Protein AF-A0A2N2WUT4-F1 (afdb_monomer_lite)

Radius of gyration: 19.64 Å; chains: 1; bounding box: 52×29×40 Å

Sequence (76 aa):
MPLNTQQYRALRRKHKHQILLNDYEIDAFNRYCKKYKIHNKSQVIREALFTKVLQSFDNDYPTLFDPRELALLEKK

pLDDT: mean 86.13, std 9.79, range [51.94, 97.62]

Foldseek 3Di:
DDDDPVVVVVVDDDDDDDDDDDPVRVVVLVVVCVVVVPPDSVVVVVCVVVVVVVVVVVVVPDDPDDPVRVVVVVVD

Structure (mmCIF, N/CA/C/O backbone):
data_AF-A0A2N2WUT4-F1
#
_entry.id   AF-A0A2N2WUT4-F1
#
loop_
_atom_site.group_PDB
_atom_site.id
_atom_site.type_symbol
_atom_site.label_atom_id
_atom_site.label_alt_id
_atom_site.label_comp_id
_atom_site.label_asym_id
_atom_site.label_entity_id
_atom_site.label_seq_id
_atom_site.pdbx_P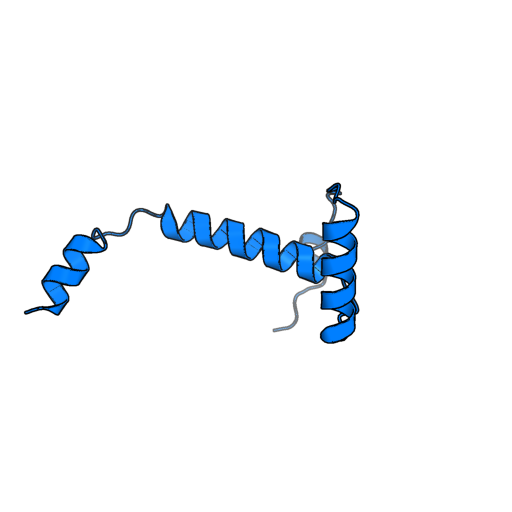DB_ins_code
_atom_site.Cartn_x
_atom_site.Cartn_y
_atom_site.Cartn_z
_atom_site.occupancy
_atom_site.B_iso_or_equiv
_atom_site.auth_seq_id
_atom_site.auth_comp_id
_atom_site.auth_asym_id
_atom_site.auth_atom_id
_atom_site.pdbx_PDB_model_num
ATOM 1 N N . MET A 1 1 ? 5.418 16.284 22.115 1.00 59.94 1 MET A N 1
ATOM 2 C CA . MET A 1 1 ? 6.655 15.928 22.844 1.00 59.94 1 MET A CA 1
ATOM 3 C C . MET A 1 1 ? 7.689 15.461 21.826 1.00 59.94 1 MET A C 1
ATOM 5 O O . MET A 1 1 ? 7.422 14.457 21.173 1.00 59.94 1 MET A O 1
ATOM 9 N N . PRO A 1 2 ? 8.803 16.178 21.596 1.00 67.81 2 PRO A N 1
ATOM 10 C CA . PRO A 1 2 ? 9.873 15.664 20.744 1.00 67.81 2 PRO A CA 1
ATOM 11 C C . PRO A 1 2 ? 10.570 14.487 21.442 1.00 67.81 2 PRO A C 1
ATOM 13 O O . PRO A 1 2 ? 10.861 14.551 22.634 1.00 67.81 2 PRO A O 1
ATOM 16 N N . LEU A 1 3 ? 10.804 13.400 20.707 1.00 75.44 3 LEU A N 1
ATOM 17 C CA . LEU A 1 3 ? 11.520 12.226 21.213 1.00 75.44 3 LEU A CA 1
ATOM 18 C C . LEU A 1 3 ? 12.986 12.583 21.530 1.00 75.44 3 LEU A C 1
ATOM 20 O O . LEU A 1 3 ? 13.603 13.389 20.834 1.00 75.44 3 LEU A O 1
ATOM 24 N N . ASN A 1 4 ? 13.562 11.962 22.559 1.00 83.81 4 ASN A N 1
ATOM 25 C CA . ASN A 1 4 ? 14.990 12.071 22.875 1.00 83.81 4 ASN A CA 1
ATOM 26 C C . ASN A 1 4 ? 15.825 11.335 21.800 1.00 83.81 4 ASN A C 1
ATOM 28 O O . ASN A 1 4 ? 15.416 10.295 21.280 1.00 83.81 4 ASN A O 1
ATOM 32 N N . THR A 1 5 ? 17.028 11.829 21.494 1.00 78.31 5 THR A N 1
ATOM 33 C CA . THR A 1 5 ? 18.058 11.199 20.646 1.00 78.31 5 THR A CA 1
ATOM 34 C C . THR A 1 5 ? 18.217 9.688 20.874 1.00 78.31 5 THR A C 1
ATOM 36 O O . THR A 1 5 ? 18.402 8.932 19.918 1.00 78.31 5 THR A O 1
ATOM 39 N N . GLN A 1 6 ? 18.110 9.213 22.118 1.00 77.12 6 GLN A N 1
ATOM 40 C CA . GLN A 1 6 ? 18.200 7.784 22.441 1.00 77.12 6 GLN A CA 1
ATOM 41 C C . GLN A 1 6 ? 16.988 6.977 21.937 1.00 77.12 6 GLN A C 1
ATOM 43 O O . GLN A 1 6 ? 17.156 5.861 21.444 1.00 77.12 6 GLN A O 1
ATOM 48 N N . GLN A 1 7 ? 15.786 7.557 21.962 1.00 78.25 7 GLN A N 1
ATOM 49 C CA . GLN A 1 7 ? 14.562 6.932 21.447 1.00 78.25 7 GLN A CA 1
ATOM 50 C C . GLN A 1 7 ? 14.578 6.845 19.910 1.00 78.25 7 GLN A C 1
ATOM 52 O O . GLN A 1 7 ? 14.194 5.822 19.343 1.00 78.25 7 GLN A O 1
ATOM 57 N N . TYR A 1 8 ? 15.130 7.848 19.217 1.00 81.06 8 TYR A N 1
ATOM 58 C CA . TYR A 1 8 ? 15.327 7.785 17.759 1.00 81.06 8 TYR A CA 1
ATOM 59 C C . TYR A 1 8 ? 16.256 6.646 17.327 1.00 81.06 8 TYR A C 1
ATOM 61 O O . TYR A 1 8 ? 16.046 6.033 16.278 1.00 81.06 8 TYR A O 1
ATOM 69 N N . ARG A 1 9 ? 17.271 6.321 18.138 1.00 81.69 9 ARG A N 1
ATOM 70 C CA . ARG A 1 9 ? 18.172 5.190 17.860 1.00 81.69 9 ARG A CA 1
ATOM 71 C C . ARG A 1 9 ? 17.449 3.845 17.936 1.00 81.69 9 ARG A C 1
ATOM 73 O O . ARG A 1 9 ? 17.788 2.950 17.161 1.00 81.69 9 ARG A O 1
ATOM 80 N N . ALA A 1 10 ? 16.462 3.711 18.823 1.00 84.25 10 ALA A N 1
ATOM 81 C CA . ALA A 1 10 ? 15.644 2.505 18.945 1.00 84.25 10 ALA A CA 1
ATOM 82 C C . ALA A 1 10 ? 14.698 2.323 17.745 1.00 84.25 10 ALA A C 1
ATOM 84 O O . ALA A 1 10 ? 14.539 1.213 17.249 1.00 84.25 10 ALA A O 1
ATOM 85 N N . LEU A 1 11 ? 14.156 3.420 17.208 1.00 85.81 11 LEU A N 1
ATOM 86 C CA . LEU A 1 11 ? 13.273 3.425 16.031 1.00 85.81 11 LEU A CA 1
ATOM 87 C C . LEU A 1 11 ? 14.023 3.260 14.697 1.00 85.81 11 LEU A C 1
ATOM 89 O O . LEU A 1 11 ? 13.411 3.241 13.622 1.00 85.81 11 LEU A O 1
ATOM 93 N N . ARG A 1 12 ? 15.359 3.161 14.730 1.00 88.56 12 ARG A N 1
ATOM 94 C CA . ARG A 1 12 ? 16.162 3.011 13.517 1.00 88.56 12 ARG A CA 1
ATOM 95 C C . ARG A 1 12 ? 15.856 1.670 12.859 1.00 88.56 12 ARG A C 1
ATOM 97 O O . ARG A 1 12 ? 16.038 0.609 13.450 1.00 88.56 12 ARG A O 1
ATOM 104 N N . ARG A 1 13 ? 15.462 1.722 11.589 1.00 89.56 13 ARG A N 1
ATOM 105 C CA . ARG A 1 13 ? 15.196 0.538 10.765 1.00 89.56 13 ARG A CA 1
ATOM 106 C C . ARG A 1 13 ? 16.521 -0.174 10.475 1.00 89.56 13 ARG A C 1
ATOM 108 O O . ARG A 1 13 ? 17.386 0.407 9.826 1.00 89.56 13 ARG A O 1
ATOM 115 N N . LYS A 1 14 ? 16.694 -1.394 10.995 1.00 92.88 14 LYS A N 1
ATOM 116 C CA . LYS A 1 14 ? 17.931 -2.195 10.854 1.00 92.88 14 LYS A CA 1
ATOM 117 C C . LYS A 1 14 ? 17.751 -3.448 9.995 1.00 92.88 14 LYS A C 1
ATOM 119 O O . LYS A 1 14 ? 18.713 -3.912 9.397 1.00 92.88 14 LYS A O 1
ATOM 124 N N . HIS A 1 15 ? 16.536 -3.984 9.926 1.00 91.19 15 HIS A N 1
ATOM 125 C CA . HIS A 1 15 ? 16.255 -5.246 9.245 1.00 91.19 15 HIS A CA 1
ATOM 126 C C . HIS A 1 15 ? 15.830 -4.999 7.797 1.00 91.19 15 HIS A C 1
ATOM 128 O O . HIS A 1 15 ? 14.892 -4.242 7.538 1.00 91.19 15 HIS A O 1
ATOM 134 N N . LYS A 1 16 ? 16.517 -5.650 6.855 1.00 90.25 16 LYS A N 1
ATOM 135 C CA . LYS A 1 16 ? 16.169 -5.626 5.433 1.00 90.25 16 LYS A CA 1
ATOM 136 C C . LYS A 1 16 ? 15.109 -6.690 5.156 1.00 90.25 16 LYS A C 1
ATOM 138 O O . LYS A 1 16 ? 15.264 -7.826 5.580 1.00 90.25 16 LYS A O 1
ATOM 143 N N . HIS A 1 17 ? 14.068 -6.313 4.425 1.00 88.75 17 HIS A N 1
ATOM 144 C CA . HIS A 1 17 ? 13.090 -7.231 3.846 1.00 88.75 17 HIS A CA 1
ATOM 145 C C . HIS A 1 17 ? 13.038 -6.985 2.338 1.00 88.75 17 HIS A C 1
ATOM 147 O O . HIS A 1 17 ? 13.156 -5.838 1.898 1.00 88.75 17 HIS A O 1
ATOM 153 N N . GLN A 1 18 ? 12.904 -8.053 1.556 1.00 91.62 18 GLN A N 1
ATOM 154 C CA . GLN A 1 18 ? 12.761 -7.996 0.104 1.00 91.62 18 GLN A CA 1
ATOM 155 C C . GLN A 1 18 ? 11.467 -8.699 -0.287 1.00 91.62 18 GLN A C 1
ATOM 157 O O . GLN A 1 18 ? 11.157 -9.759 0.246 1.00 91.62 18 GLN A O 1
ATOM 162 N N . ILE A 1 19 ? 10.730 -8.085 -1.205 1.00 90.94 19 ILE A N 1
ATOM 163 C CA . ILE A 1 19 ? 9.538 -8.657 -1.824 1.00 90.94 19 ILE A CA 1
ATOM 164 C C . ILE A 1 19 ? 9.743 -8.626 -3.332 1.00 90.94 19 ILE A C 1
ATOM 166 O O . ILE A 1 19 ? 10.323 -7.675 -3.862 1.00 90.94 19 ILE A O 1
ATOM 170 N N . LEU A 1 20 ? 9.299 -9.682 -3.998 1.00 93.94 20 LEU A N 1
ATOM 171 C CA . LEU A 1 20 ? 9.269 -9.765 -5.449 1.00 93.94 20 LEU A CA 1
ATOM 172 C C . LEU A 1 20 ? 7.829 -9.513 -5.884 1.00 93.94 20 LEU A C 1
ATOM 174 O O . LEU A 1 20 ? 6.907 -10.056 -5.281 1.00 93.94 20 LEU A O 1
ATOM 178 N N . LEU A 1 21 ? 7.663 -8.654 -6.883 1.00 93.81 21 LEU A N 1
ATOM 179 C CA . LEU A 1 21 ? 6.373 -8.286 -7.454 1.00 93.81 21 LEU A CA 1
ATOM 180 C C . LEU A 1 21 ? 6.406 -8.604 -8.944 1.00 93.81 21 LEU A C 1
ATOM 182 O O . LEU A 1 21 ? 7.453 -8.472 -9.579 1.00 93.81 21 LEU A O 1
ATOM 186 N N . ASN A 1 22 ? 5.263 -8.995 -9.488 1.00 97.19 22 ASN A N 1
ATOM 187 C CA . ASN A 1 22 ? 5.082 -9.177 -10.920 1.00 97.19 22 ASN A CA 1
ATOM 188 C C . ASN A 1 22 ? 5.113 -7.821 -11.656 1.00 97.19 22 ASN A C 1
ATOM 190 O O . ASN A 1 22 ? 4.860 -6.768 -11.064 1.00 97.19 22 ASN A O 1
ATOM 194 N N . ASP A 1 23 ? 5.340 -7.851 -12.968 1.00 97.62 23 ASP A N 1
ATOM 195 C CA . ASP A 1 23 ? 5.369 -6.682 -13.853 1.00 97.62 23 ASP A CA 1
ATOM 196 C C . ASP A 1 23 ? 4.074 -5.858 -13.763 1.00 97.62 23 ASP A C 1
ATOM 198 O O . ASP A 1 23 ? 4.098 -4.627 -13.677 1.00 97.62 23 ASP A O 1
ATOM 202 N N . TYR A 1 24 ? 2.924 -6.533 -13.692 1.00 97.06 24 TYR A N 1
ATOM 203 C CA . TYR A 1 24 ? 1.626 -5.876 -13.521 1.00 97.06 24 TYR A CA 1
ATOM 204 C C . TYR A 1 24 ? 1.472 -5.213 -12.149 1.00 97.06 24 TYR A C 1
ATOM 206 O O . TYR A 1 24 ? 0.941 -4.106 -12.044 1.00 97.06 24 TYR A O 1
ATOM 214 N N . GLU A 1 25 ? 1.945 -5.868 -11.090 1.00 95.19 25 GLU A N 1
ATOM 215 C CA . GLU A 1 25 ? 1.833 -5.365 -9.720 1.00 95.19 25 GLU A CA 1
ATOM 216 C C . GLU A 1 25 ? 2.718 -4.135 -9.520 1.00 95.19 25 GLU A C 1
ATOM 218 O O . GLU A 1 25 ? 2.286 -3.140 -8.930 1.00 95.19 25 GLU A O 1
ATOM 223 N N . ILE A 1 26 ? 3.941 -4.163 -10.060 1.00 95.12 26 ILE A N 1
ATOM 224 C CA . ILE A 1 26 ? 4.855 -3.028 -9.968 1.00 95.12 26 ILE A CA 1
ATOM 225 C C . ILE A 1 26 ? 4.373 -1.848 -10.818 1.00 95.12 26 ILE A C 1
ATOM 227 O O . ILE A 1 26 ? 4.496 -0.702 -10.375 1.00 95.12 26 ILE A O 1
ATOM 231 N N . ASP A 1 27 ? 3.783 -2.085 -11.996 1.00 96.94 27 ASP A N 1
ATOM 232 C CA . ASP A 1 27 ? 3.201 -1.009 -12.804 1.00 96.94 27 ASP A CA 1
ATOM 233 C C . ASP A 1 27 ? 1.999 -0.372 -12.093 1.00 96.94 27 ASP A C 1
ATOM 235 O O . ASP A 1 27 ? 1.952 0.850 -11.929 1.00 96.94 27 ASP A O 1
ATOM 239 N N . ALA A 1 28 ? 1.079 -1.184 -11.566 1.00 95.88 28 ALA A N 1
ATOM 240 C CA . ALA A 1 28 ? -0.054 -0.702 -10.779 1.00 95.88 28 ALA A CA 1
ATOM 241 C C . ALA A 1 28 ? 0.404 0.120 -9.560 1.00 95.88 28 ALA A C 1
ATOM 243 O O . ALA A 1 28 ? -0.092 1.228 -9.327 1.00 95.88 28 ALA A O 1
ATOM 244 N N . PHE A 1 29 ? 1.408 -0.366 -8.825 1.00 94.69 29 PHE A N 1
ATOM 245 C CA . PHE A 1 29 ? 1.977 0.344 -7.682 1.00 94.69 29 PHE A CA 1
ATOM 246 C C . PHE A 1 29 ? 2.642 1.666 -8.088 1.00 94.69 29 PHE A C 1
ATOM 248 O O . PHE A 1 29 ? 2.439 2.703 -7.453 1.00 94.69 29 PHE A O 1
ATOM 255 N N . ASN A 1 30 ? 3.396 1.678 -9.187 1.00 94.38 30 ASN A N 1
ATOM 256 C CA . ASN A 1 30 ? 4.016 2.897 -9.697 1.00 94.38 30 ASN A CA 1
ATOM 257 C C . ASN A 1 30 ? 2.971 3.926 -10.150 1.00 94.38 30 ASN A C 1
ATOM 259 O O . ASN A 1 30 ? 3.137 5.118 -9.878 1.00 94.38 30 ASN A O 1
ATOM 263 N N . ARG A 1 31 ? 1.887 3.490 -10.804 1.00 95.62 31 ARG A N 1
ATOM 264 C CA . ARG A 1 31 ? 0.757 4.358 -11.174 1.00 95.62 31 ARG A CA 1
ATOM 265 C C . ARG A 1 31 ? 0.084 4.951 -9.942 1.00 95.62 31 ARG A C 1
ATOM 267 O O . ARG A 1 31 ? -0.167 6.155 -9.920 1.00 95.62 31 ARG A O 1
ATOM 274 N N . TYR A 1 32 ? -0.136 4.143 -8.906 1.00 94.88 32 TYR A N 1
ATOM 275 C CA . TYR A 1 32 ? -0.641 4.608 -7.615 1.00 94.88 32 TYR A CA 1
ATOM 276 C C . TYR A 1 32 ? 0.270 5.695 -7.024 1.00 94.88 32 TYR A C 1
ATOM 278 O O . TYR A 1 32 ? -0.188 6.807 -6.754 1.00 94.88 32 TYR A O 1
ATOM 286 N N . CYS A 1 33 ? 1.579 5.445 -6.921 1.00 94.44 33 CYS A N 1
ATOM 287 C CA . CYS A 1 33 ? 2.519 6.435 -6.391 1.00 94.44 33 CYS A CA 1
ATOM 288 C C . CYS A 1 33 ? 2.538 7.737 -7.202 1.00 94.44 33 CYS A C 1
ATOM 290 O O . CYS A 1 33 ? 2.594 8.815 -6.611 1.00 94.44 33 CYS A O 1
ATOM 292 N N . LYS A 1 34 ? 2.455 7.656 -8.538 1.00 95.00 34 LYS A N 1
ATOM 293 C CA . LYS A 1 34 ? 2.382 8.836 -9.414 1.00 95.00 34 LYS A CA 1
ATOM 294 C C . LYS A 1 34 ? 1.098 9.635 -9.182 1.00 95.00 34 LYS A C 1
ATOM 296 O O . LYS A 1 34 ? 1.169 10.852 -9.035 1.00 95.00 34 LYS A O 1
ATOM 301 N N . LYS A 1 35 ? -0.055 8.963 -9.101 1.00 95.94 35 LYS A N 1
ATOM 302 C CA . LYS A 1 35 ? -1.367 9.603 -8.907 1.00 95.94 35 LYS A CA 1
ATOM 303 C C . LYS A 1 35 ? -1.433 10.402 -7.603 1.00 95.94 35 LYS A C 1
ATOM 305 O O . LYS A 1 35 ? -1.924 11.526 -7.606 1.00 95.94 35 LYS A O 1
ATOM 310 N N . TYR A 1 36 ? -0.902 9.847 -6.515 1.00 94.25 36 TYR A N 1
ATOM 311 C CA . TYR A 1 36 ? -0.944 10.465 -5.185 1.00 94.25 36 TYR A CA 1
ATOM 312 C C . TYR A 1 36 ? 0.332 11.246 -4.819 1.00 94.25 36 TYR A C 1
ATOM 314 O O . TYR A 1 36 ? 0.480 11.665 -3.675 1.00 94.25 36 TYR A O 1
ATOM 322 N N . LYS A 1 37 ? 1.255 11.460 -5.774 1.00 93.19 37 LYS A N 1
AT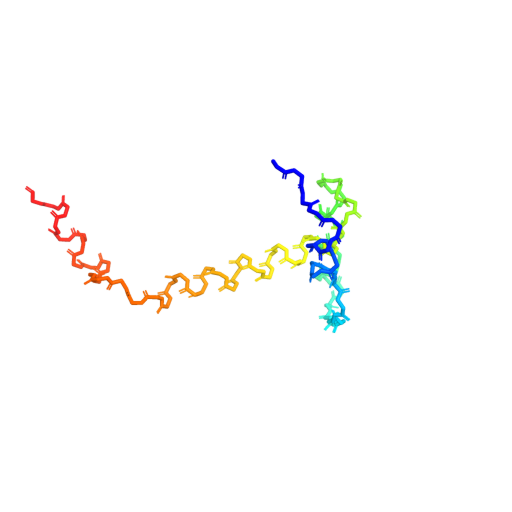OM 323 C CA . LYS A 1 37 ? 2.531 12.183 -5.577 1.00 93.19 37 LYS A CA 1
ATOM 324 C C . LYS A 1 37 ? 3.339 11.658 -4.382 1.00 93.19 37 LYS A C 1
ATOM 326 O O . LYS A 1 37 ? 3.906 12.413 -3.590 1.00 93.19 37 LYS A O 1
ATOM 331 N N . ILE A 1 38 ? 3.380 10.338 -4.244 1.00 93.12 38 ILE A N 1
ATOM 332 C CA . ILE A 1 38 ? 4.057 9.688 -3.128 1.00 93.12 38 ILE A CA 1
ATOM 333 C C . ILE A 1 38 ? 5.555 9.624 -3.412 1.00 93.12 38 ILE A C 1
ATOM 335 O O . ILE A 1 38 ? 5.998 8.973 -4.357 1.00 93.12 38 ILE A O 1
ATOM 339 N N . HIS A 1 39 ? 6.336 10.255 -2.540 1.00 89.44 39 HIS A N 1
ATOM 340 C CA . HIS A 1 39 ? 7.794 10.293 -2.642 1.00 89.44 39 HIS A CA 1
ATOM 341 C C . HIS A 1 39 ? 8.448 9.049 -2.019 1.00 89.44 39 HIS A C 1
ATOM 343 O O . HIS A 1 39 ? 9.469 8.568 -2.506 1.00 89.44 39 HIS A O 1
ATOM 349 N N . ASN A 1 40 ? 7.849 8.486 -0.962 1.00 91.62 40 ASN A N 1
ATOM 350 C CA . ASN A 1 40 ? 8.407 7.354 -0.223 1.00 91.62 40 ASN A CA 1
ATOM 351 C C . ASN A 1 40 ? 7.605 6.064 -0.450 1.00 91.62 40 ASN A C 1
ATOM 353 O O . ASN A 1 40 ? 6.678 5.744 0.291 1.00 91.62 40 ASN A O 1
ATOM 357 N N . LYS A 1 41 ? 8.003 5.281 -1.455 1.00 90.94 41 LYS A N 1
ATO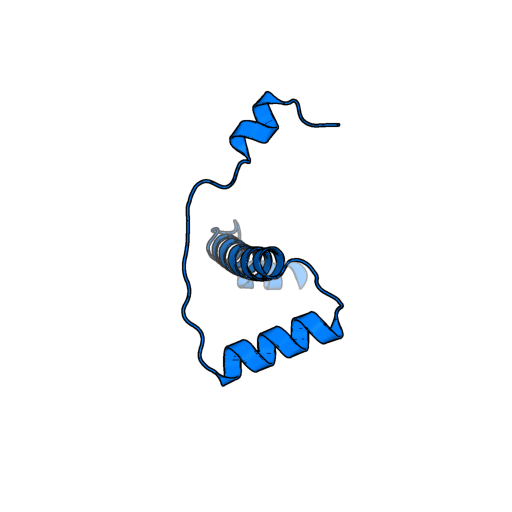M 358 C CA . LYS A 1 41 ? 7.392 3.976 -1.768 1.00 90.94 41 LYS A CA 1
ATOM 359 C C . LYS A 1 41 ? 7.458 2.994 -0.594 1.00 90.94 41 LYS A C 1
ATOM 361 O O . LYS A 1 41 ? 6.484 2.313 -0.286 1.00 90.94 41 LYS A O 1
ATOM 366 N N . SER A 1 42 ? 8.591 2.964 0.106 1.00 90.19 42 SER A N 1
ATOM 367 C CA . SER A 1 42 ? 8.807 2.078 1.254 1.00 90.19 42 SER A CA 1
ATOM 368 C C . SER A 1 42 ? 7.915 2.418 2.447 1.00 90.19 42 SER A C 1
ATOM 370 O O . SER A 1 42 ? 7.697 1.566 3.306 1.00 90.19 42 SER A O 1
ATOM 372 N N . GLN A 1 43 ? 7.430 3.658 2.545 1.00 91.06 43 GLN A N 1
ATOM 373 C CA . GLN A 1 43 ? 6.442 4.038 3.549 1.00 91.06 43 GLN A CA 1
ATOM 374 C C . GLN A 1 43 ? 5.092 3.390 3.248 1.00 91.06 43 GLN A C 1
ATOM 376 O O . GLN A 1 43 ? 4.567 2.719 4.127 1.00 91.06 43 GLN A O 1
ATOM 381 N N . VAL A 1 44 ? 4.612 3.488 2.006 1.00 93.38 44 VAL A N 1
ATOM 382 C CA . VAL A 1 44 ? 3.334 2.887 1.581 1.00 93.38 44 VAL A CA 1
ATOM 383 C C . VAL A 1 44 ? 3.325 1.385 1.813 1.00 93.38 44 VAL A C 1
ATOM 385 O O . VAL A 1 44 ? 2.384 0.857 2.391 1.00 93.38 44 VAL A O 1
ATOM 388 N N . ILE A 1 45 ? 4.392 0.696 1.399 1.00 92.50 45 ILE A N 1
ATOM 389 C CA . ILE A 1 45 ? 4.499 -0.759 1.569 1.00 92.50 45 ILE A CA 1
ATOM 390 C C . ILE A 1 45 ? 4.431 -1.123 3.056 1.00 92.50 45 ILE A C 1
ATOM 392 O O . ILE A 1 45 ? 3.755 -2.074 3.436 1.00 92.50 45 ILE A O 1
ATOM 396 N N . ARG A 1 46 ? 5.111 -0.352 3.911 1.00 92.50 46 ARG A N 1
ATOM 397 C CA . ARG A 1 46 ? 5.118 -0.596 5.354 1.00 92.50 46 ARG A CA 1
ATOM 398 C C . ARG A 1 46 ? 3.755 -0.328 5.981 1.00 92.50 46 ARG A C 1
ATOM 400 O O . ARG A 1 46 ? 3.318 -1.131 6.792 1.00 92.50 46 ARG A O 1
ATOM 407 N N . GLU A 1 47 ? 3.116 0.779 5.626 1.00 92.81 47 GLU A N 1
ATOM 408 C CA . GLU A 1 47 ? 1.778 1.118 6.113 1.00 92.81 47 GLU A CA 1
ATOM 409 C C . GLU A 1 47 ? 0.784 0.026 5.726 1.00 92.81 47 GLU A C 1
ATOM 411 O O . GLU A 1 47 ? 0.170 -0.555 6.609 1.00 92.81 47 GLU A O 1
ATOM 416 N N . ALA A 1 48 ? 0.726 -0.357 4.449 1.00 93.38 48 ALA A N 1
ATOM 417 C CA . ALA A 1 48 ? -0.165 -1.418 3.985 1.00 93.38 48 ALA A CA 1
ATOM 418 C C . ALA A 1 48 ? 0.080 -2.755 4.708 1.00 93.38 48 ALA A C 1
ATOM 420 O O . ALA A 1 48 ? -0.869 -3.403 5.151 1.00 93.38 48 ALA A O 1
ATOM 421 N N . LEU A 1 49 ? 1.350 -3.147 4.874 1.00 93.19 49 LEU A N 1
ATOM 422 C CA . LEU A 1 49 ? 1.720 -4.374 5.578 1.00 93.19 49 LEU A CA 1
ATOM 423 C C . LEU A 1 49 ? 1.251 -4.347 7.038 1.00 93.19 49 LEU A C 1
ATOM 425 O O . LEU A 1 49 ? 0.573 -5.269 7.482 1.00 93.19 49 LEU A O 1
ATOM 429 N N . PHE A 1 50 ? 1.599 -3.298 7.787 1.00 92.31 50 PHE A N 1
ATOM 430 C CA . PHE A 1 50 ? 1.270 -3.231 9.210 1.00 92.31 50 PHE A CA 1
ATOM 431 C C . PHE A 1 50 ? -0.210 -2.974 9.463 1.00 92.31 50 PHE A C 1
ATOM 433 O O . PHE A 1 50 ? -0.737 -3.525 10.420 1.00 92.31 50 PHE A O 1
ATOM 440 N N . THR A 1 51 ? -0.907 -2.230 8.603 1.00 94.94 51 THR A N 1
ATOM 441 C CA . THR A 1 51 ? -2.368 -2.117 8.677 1.00 94.94 51 THR A CA 1
ATOM 442 C C . THR A 1 51 ? -3.011 -3.491 8.564 1.00 94.94 51 THR A C 1
ATOM 444 O O . THR A 1 51 ? -3.872 -3.819 9.373 1.00 94.94 51 THR A O 1
ATOM 447 N N . LYS A 1 52 ? -2.559 -4.330 7.623 1.00 93.88 52 LYS A N 1
ATOM 448 C CA . LYS A 1 52 ? -3.103 -5.682 7.483 1.00 93.88 52 LYS A CA 1
ATOM 449 C C . LYS A 1 52 ? -2.783 -6.562 8.692 1.00 93.88 52 LYS A C 1
ATOM 451 O O . LYS A 1 52 ? -3.666 -7.261 9.171 1.00 93.88 52 LYS A O 1
ATOM 456 N N . VAL A 1 53 ? -1.543 -6.516 9.179 1.00 92.94 53 VAL A N 1
ATOM 457 C CA . VAL A 1 53 ? -1.100 -7.293 10.347 1.00 92.94 53 VAL A CA 1
ATOM 458 C C . VAL A 1 53 ? -1.890 -6.907 11.598 1.00 92.94 53 VAL A C 1
ATOM 460 O O . VAL A 1 53 ? -2.405 -7.787 12.278 1.00 92.94 53 VAL A O 1
ATOM 463 N N . LEU A 1 54 ? -2.024 -5.609 11.881 1.00 91.19 54 LEU A N 1
ATOM 464 C CA . LEU A 1 54 ? -2.767 -5.117 13.042 1.00 91.19 54 LEU A CA 1
ATOM 465 C C . LEU A 1 54 ? -4.251 -5.474 12.949 1.00 91.19 54 LEU A C 1
ATOM 467 O O . LEU A 1 54 ? -4.790 -5.994 13.911 1.00 91.19 54 LEU A O 1
ATOM 471 N N . GLN A 1 55 ? -4.874 -5.316 11.778 1.00 90.69 55 GLN A N 1
ATOM 472 C CA . GLN A 1 55 ? -6.262 -5.741 11.575 1.00 90.69 55 GLN A CA 1
ATOM 473 C C . GLN A 1 55 ? -6.461 -7.236 11.830 1.00 90.69 55 GLN A C 1
ATOM 475 O O . GLN A 1 55 ? -7.482 -7.625 12.385 1.00 90.69 55 GLN A O 1
ATOM 480 N N . SER A 1 56 ? -5.518 -8.086 11.414 1.00 88.88 56 SER A N 1
ATOM 481 C CA . SER A 1 56 ? -5.594 -9.514 11.731 1.00 88.88 56 SER A CA 1
ATOM 482 C C . SER A 1 56 ? -5.532 -9.747 13.240 1.00 88.88 56 SER A C 1
ATOM 484 O O . SER A 1 56 ? -6.373 -10.462 13.766 1.00 88.88 56 SER A O 1
ATOM 486 N N . PHE A 1 57 ? -4.607 -9.088 13.943 1.00 88.81 57 PHE A N 1
ATOM 487 C CA . PHE A 1 57 ? -4.518 -9.196 15.401 1.00 88.81 57 PHE A CA 1
ATOM 488 C C . PHE A 1 57 ? -5.762 -8.675 16.122 1.00 88.81 57 PHE A C 1
ATOM 490 O O . PHE A 1 57 ? -6.181 -9.292 17.093 1.00 88.81 57 PHE A O 1
ATOM 497 N N . ASP A 1 58 ? -6.358 -7.583 15.648 1.00 85.12 58 ASP A N 1
ATOM 498 C CA . ASP A 1 58 ? -7.589 -7.034 16.221 1.00 85.12 58 ASP A CA 1
ATOM 499 C C . ASP A 1 58 ? -8.769 -8.002 16.045 1.00 85.12 58 ASP A C 1
ATOM 501 O O . ASP A 1 58 ? -9.586 -8.141 16.949 1.00 85.12 58 ASP A O 1
ATOM 505 N N . ASN A 1 59 ? -8.843 -8.701 14.906 1.00 82.12 59 ASN A N 1
ATOM 506 C CA . ASN A 1 59 ? -9.882 -9.703 14.65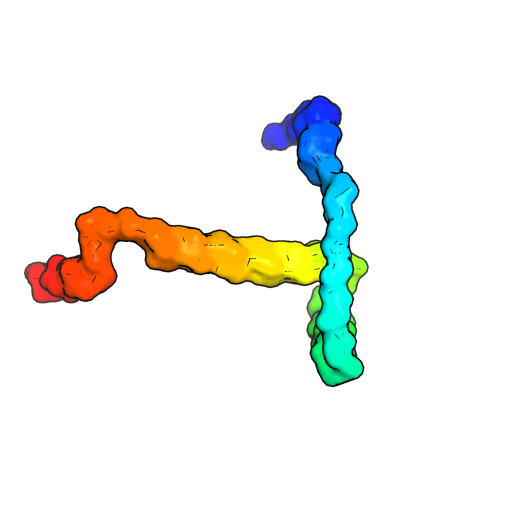0 1.00 82.12 59 ASN A CA 1
ATOM 507 C C . ASN A 1 59 ? -9.676 -10.997 15.450 1.00 82.12 59 ASN A C 1
ATOM 509 O O . ASN A 1 59 ? -10.651 -11.627 15.848 1.00 82.12 59 ASN A O 1
ATOM 513 N N . ASP A 1 60 ? -8.422 -11.403 15.652 1.00 79.12 60 ASP A N 1
ATOM 514 C CA . ASP A 1 60 ? -8.071 -12.616 16.398 1.00 79.12 60 ASP A CA 1
ATOM 515 C C . ASP A 1 60 ? -8.073 -12.384 17.919 1.00 79.12 60 ASP A C 1
ATOM 517 O O . ASP A 1 60 ? -7.990 -13.340 18.696 1.00 79.12 60 ASP A O 1
ATOM 521 N N . TYR A 1 61 ? -8.153 -11.126 18.367 1.00 76.81 61 TYR A N 1
ATOM 522 C CA . TYR A 1 61 ? -8.239 -10.804 19.782 1.00 76.81 61 TYR A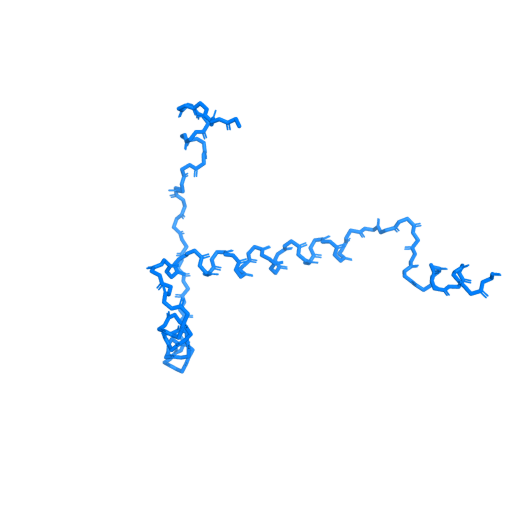 CA 1
ATOM 523 C C . TYR A 1 61 ? -9.590 -11.287 20.325 1.00 76.81 61 TYR A C 1
ATOM 525 O O . TYR A 1 61 ? -10.629 -10.812 19.862 1.00 76.81 61 TYR A O 1
ATOM 533 N N . PRO A 1 62 ? -9.613 -12.209 21.306 1.00 71.06 62 PRO A N 1
ATOM 534 C CA . PRO A 1 62 ? -10.862 -12.698 21.868 1.00 71.06 62 PRO A CA 1
ATOM 535 C C . PRO A 1 62 ? -11.583 -11.529 22.538 1.00 71.06 62 PRO A C 1
ATOM 537 O O . PRO A 1 62 ? -11.171 -11.030 23.588 1.00 71.06 62 PRO A O 1
ATOM 540 N N . THR A 1 63 ? -12.652 -11.055 21.906 1.00 71.50 63 THR A N 1
ATOM 541 C CA . THR A 1 63 ? -13.532 -10.056 22.496 1.00 71.50 63 THR A CA 1
ATOM 542 C C . THR A 1 63 ? -14.359 -10.709 23.595 1.00 71.50 63 THR A C 1
ATOM 544 O O . THR A 1 63 ? -14.700 -11.887 23.523 1.00 71.50 63 THR A O 1
ATOM 547 N N . LEU A 1 64 ? -14.681 -9.934 24.637 1.00 68.69 64 LEU A N 1
ATOM 548 C CA . LEU A 1 64 ? -15.423 -10.426 25.806 1.00 68.69 64 LEU A CA 1
ATOM 549 C C . LEU A 1 64 ? -16.788 -11.037 25.438 1.00 68.69 64 LEU A C 1
ATOM 551 O O . LEU A 1 64 ? -17.306 -11.871 26.170 1.00 68.69 64 LEU A O 1
ATOM 555 N N . PHE A 1 65 ? -17.343 -10.596 24.312 1.00 71.69 65 PHE A N 1
ATOM 556 C CA . PHE A 1 65 ? -18.581 -11.072 23.721 1.00 71.69 65 PHE A CA 1
ATOM 557 C C . PHE A 1 65 ? -18.332 -11.349 22.245 1.00 71.69 65 PHE A C 1
ATOM 559 O O . PHE A 1 65 ? -17.624 -10.586 21.574 1.00 71.69 65 PHE A O 1
ATOM 566 N N . ASP A 1 66 ? -18.937 -12.413 21.732 1.00 72.38 66 ASP 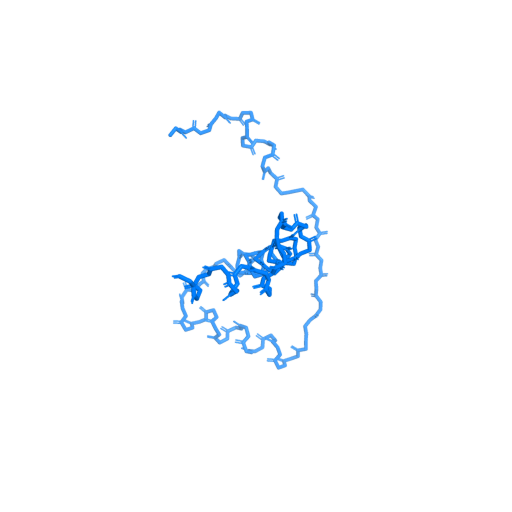A N 1
ATOM 567 C CA . ASP A 1 66 ? -18.943 -12.679 20.298 1.00 72.38 66 ASP A CA 1
ATOM 568 C C . ASP A 1 66 ? -19.710 -11.542 19.585 1.00 72.38 66 ASP A C 1
ATOM 570 O O . ASP A 1 66 ? -20.725 -11.065 20.110 1.00 72.38 66 ASP A O 1
ATOM 574 N N . PRO A 1 67 ? -19.333 -11.112 18.364 1.00 74.12 67 PRO A N 1
ATOM 575 C CA . PRO A 1 67 ? -20.074 -10.077 17.632 1.00 74.12 67 PRO A CA 1
ATOM 576 C C . PRO A 1 67 ? -21.564 -10.414 17.456 1.00 74.12 67 PRO A C 1
ATOM 578 O O . PRO A 1 67 ? -22.415 -9.531 17.355 1.00 74.12 67 PRO A O 1
ATOM 581 N N . ARG A 1 68 ? -21.890 -11.714 17.456 1.00 72.50 68 ARG A N 1
ATOM 582 C CA . ARG A 1 68 ? -23.265 -12.226 17.424 1.00 72.50 68 ARG A CA 1
ATOM 583 C C . ARG A 1 68 ? -24.028 -11.941 18.718 1.00 72.50 68 ARG A C 1
ATOM 585 O O . ARG A 1 68 ? -25.214 -11.636 18.650 1.00 72.50 68 ARG A O 1
ATOM 592 N N . GLU A 1 69 ? -23.366 -12.027 19.868 1.00 76.31 69 GLU A N 1
ATOM 593 C CA . GLU A 1 69 ? -23.961 -11.741 21.177 1.00 76.31 69 GLU A CA 1
ATOM 594 C C . GLU A 1 69 ? -24.201 -10.240 21.363 1.00 76.31 69 GLU A C 1
ATOM 596 O O . GLU A 1 69 ? -25.270 -9.840 21.819 1.00 76.31 69 GLU A O 1
ATOM 601 N N . LEU A 1 70 ? -23.263 -9.398 20.921 1.00 78.56 70 LEU A N 1
ATOM 602 C CA . LEU A 1 70 ? -23.418 -7.938 20.951 1.00 78.56 70 LEU A CA 1
ATOM 603 C C . LEU A 1 70 ? -24.612 -7.466 20.107 1.00 78.56 70 LEU A C 1
ATOM 605 O O . LEU A 1 70 ? -25.433 -6.685 20.584 1.00 78.56 70 LEU A O 1
ATOM 609 N N . ALA A 1 71 ? -24.780 -8.011 18.897 1.00 80.50 71 ALA A N 1
ATOM 610 C CA . ALA A 1 71 ? -25.898 -7.657 18.018 1.00 80.50 71 ALA A CA 1
ATOM 611 C C . ALA A 1 71 ? -27.282 -8.046 18.584 1.00 80.50 71 ALA A C 1
ATOM 613 O O . ALA A 1 71 ? -28.308 -7.511 18.153 1.00 80.50 71 ALA A O 1
ATOM 614 N N . LEU A 1 72 ? -27.333 -8.993 19.527 1.00 81.50 72 LEU A N 1
ATOM 615 C CA . LEU A 1 72 ? -28.554 -9.374 20.244 1.00 81.50 72 LEU A CA 1
ATOM 616 C C . LEU A 1 72 ? -28.865 -8.419 21.406 1.00 81.50 72 LEU A C 1
ATOM 618 O O . LEU A 1 72 ? -30.038 -8.230 21.728 1.00 81.50 72 LEU A O 1
ATOM 622 N N . LEU A 1 73 ? -27.841 -7.814 22.016 1.00 76.94 73 LEU A N 1
ATOM 623 C CA . LEU A 1 73 ? -27.988 -6.847 23.108 1.00 76.94 73 LEU A CA 1
ATOM 624 C C . LEU A 1 73 ? -28.445 -5.472 22.608 1.00 76.94 73 LEU A C 1
ATOM 626 O O . LEU A 1 73 ? -29.266 -4.843 23.262 1.00 76.94 73 LEU A O 1
ATOM 630 N N . GLU A 1 74 ? -27.984 -5.041 21.432 1.00 75.00 74 GLU A N 1
ATOM 631 C CA . GLU A 1 74 ? -28.387 -3.760 20.821 1.00 75.00 74 GLU A CA 1
ATOM 632 C C . GLU A 1 74 ? -29.846 -3.740 20.326 1.00 75.00 74 GLU A C 1
ATOM 634 O O . GLU A 1 74 ? -30.385 -2.681 20.012 1.00 75.00 74 GLU A O 1
ATOM 639 N N . LYS A 1 75 ? -30.499 -4.907 20.237 1.00 70.19 75 LYS A N 1
ATOM 640 C CA . LYS A 1 75 ? -31.891 -5.061 19.776 1.00 70.19 75 LYS A CA 1
ATOM 641 C C . LYS A 1 75 ? -32.940 -5.050 20.899 1.00 70.19 75 LYS A C 1
ATOM 643 O O . LYS A 1 75 ? -34.109 -5.312 20.614 1.00 70.19 75 LYS A O 1
ATOM 648 N N . LYS A 1 76 ? -32.545 -4.789 22.146 1.00 51.94 76 LYS A N 1
ATOM 649 C CA . LYS A 1 76 ? -33.442 -4.647 23.305 1.00 51.94 76 LYS A CA 1
ATOM 650 C C . LYS A 1 76 ? -33.556 -3.193 23.733 1.00 51.94 76 LYS A C 1
ATOM 652 O O . LYS A 1 76 ? -34.672 -2.835 24.166 1.00 51.94 76 LYS A O 1
#

Secondary structure (DSSP, 8-state):
-PPPHHHHHHT-----------HHHHHHHHHHHHHTT-S-HHHHHHHHHHHHHHHHHHHHS--SS-HHHHHHHTT-